Protein AF-X1G1T3-F1 (afdb_monomer)

Organism: NCBI:txid412755

Radius of gyration: 12.6 Å; Cα contacts (8 Å, |Δi|>4): 84; chains: 1; bounding box: 32×21×32 Å

Foldseek 3Di:
DPPDAAEDECAPVPVVRDDVLVVVHFKYWYWCCPPNVPPNPDGDIDMDGRPVNVVVD

InterPro domains:
  IPR000277 Cys/Met metabolism, pyridoxal phosphate-dependent enzyme [PF01053] (1-43)
  IPR000277 Cys/Met metabolism, pyridoxal phosphate-dependent enzyme [PTHR11808] (3-44)
  IPR015421 Pyridoxal phosphate-dependent transferase, major domain [G3DSA:3.40.640.10] (1-49)
  IPR015424 Pyridoxal phosphate-dependent transferase [SSF53383] (1-43)
  IPR054542 Cys/Met metabolism enzyme, pyridoxal-phosphate attachment site [PS00868] (26-40)

Structure (mmCIF, N/CA/C/O backbone):
data_AF-X1G1T3-F1
#
_entry.id   AF-X1G1T3-F1
#
loop_
_atom_site.group_PDB
_atom_site.id
_atom_site.type_symbol
_atom_site.label_atom_id
_atom_site.label_alt_id
_atom_site.label_comp_id
_atom_site.label_asym_id
_atom_site.label_entity_id
_atom_site.label_seq_id
_atom_site.pdbx_PDB_ins_code
_atom_site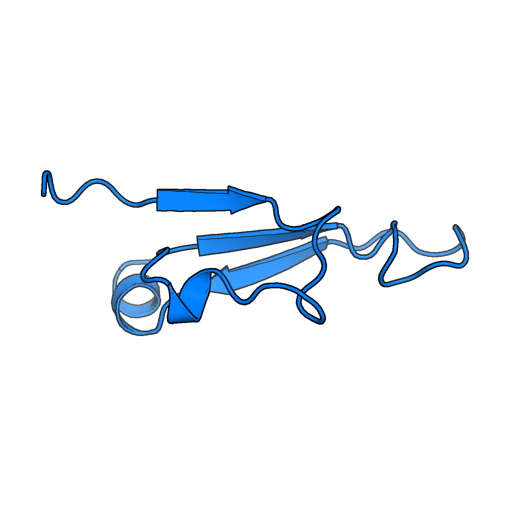.Cartn_x
_atom_site.Cartn_y
_atom_site.Cartn_z
_atom_site.occupancy
_atom_site.B_iso_or_equiv
_atom_site.auth_seq_id
_atom_site.auth_comp_id
_atom_site.auth_asym_id
_atom_site.auth_atom_id
_atom_site.pdbx_PDB_model_num
ATOM 1 N N . LYS A 1 1 ? -17.766 7.463 12.898 1.00 65.31 1 LYS A N 1
ATOM 2 C CA . LYS A 1 1 ? -16.488 6.733 12.693 1.00 65.31 1 LYS A CA 1
ATOM 3 C C . LYS A 1 1 ? -16.654 5.393 13.400 1.00 65.31 1 LYS A C 1
ATOM 5 O O . LYS A 1 1 ? -16.905 5.417 14.593 1.00 65.31 1 LYS A O 1
ATOM 10 N N . ASN A 1 2 ? -16.628 4.268 12.680 1.00 81.38 2 ASN A N 1
ATOM 11 C CA . ASN A 1 2 ? -17.118 2.979 13.200 1.00 81.38 2 ASN A CA 1
ATOM 12 C C . ASN A 1 2 ? -16.027 2.104 13.853 1.00 81.38 2 ASN A C 1
ATOM 14 O O . ASN A 1 2 ? -16.267 0.925 14.065 1.00 81.38 2 ASN A O 1
ATOM 18 N N . ASN A 1 3 ? -14.842 2.659 14.156 1.00 83.69 3 ASN A N 1
ATOM 19 C CA . ASN A 1 3 ? -13.682 1.922 14.694 1.00 83.69 3 ASN A CA 1
ATOM 20 C C . ASN A 1 3 ? -13.329 0.652 13.898 1.00 83.69 3 ASN A C 1
ATOM 22 O O . ASN A 1 3 ? -12.944 -0.364 14.464 1.00 83.69 3 ASN A O 1
ATOM 26 N N . ILE A 1 4 ? -13.484 0.716 12.575 1.00 90.06 4 ILE A N 1
ATOM 27 C CA . ILE A 1 4 ? -13.109 -0.367 11.667 1.00 90.06 4 ILE A CA 1
ATOM 28 C C . ILE A 1 4 ? -11.715 -0.037 11.128 1.00 90.06 4 ILE A C 1
ATOM 30 O O . ILE A 1 4 ? -11.572 1.052 10.562 1.00 90.06 4 ILE A O 1
ATOM 34 N N . PRO A 1 5 ? -10.721 -0.932 11.281 1.00 91.50 5 PRO A N 1
ATOM 35 C CA . PRO A 1 5 ? -9.398 -0.731 10.712 1.00 91.50 5 PRO A CA 1
ATOM 36 C C . PRO A 1 5 ? -9.454 -0.566 9.194 1.00 91.50 5 PRO A C 1
ATOM 38 O O . PRO A 1 5 ? -10.151 -1.315 8.503 1.00 91.50 5 PRO A O 1
ATOM 41 N N . VAL A 1 6 ? -8.699 0.393 8.670 1.00 93.44 6 VAL A N 1
ATOM 42 C CA . VAL A 1 6 ? -8.595 0.654 7.232 1.00 93.44 6 VAL A CA 1
ATOM 43 C C . VAL A 1 6 ? -7.199 0.289 6.748 1.00 93.44 6 VAL A C 1
ATOM 45 O O . VAL A 1 6 ? -6.196 0.769 7.276 1.00 93.44 6 VAL A O 1
ATOM 48 N N . ALA A 1 7 ? -7.148 -0.531 5.699 1.00 94.62 7 ALA A N 1
ATOM 49 C CA . ALA A 1 7 ? -5.930 -0.856 4.973 1.00 94.62 7 ALA A CA 1
ATOM 50 C C . ALA A 1 7 ? -5.993 -0.296 3.547 1.00 94.62 7 ALA A C 1
ATOM 52 O O . ALA A 1 7 ? -7.039 -0.367 2.901 1.00 94.62 7 ALA A O 1
ATOM 53 N N . VAL A 1 8 ? -4.878 0.237 3.045 1.00 95.75 8 VAL A N 1
ATOM 54 C CA . VAL A 1 8 ? -4.772 0.784 1.683 1.00 95.75 8 VAL A CA 1
ATOM 55 C C . VAL A 1 8 ? -3.571 0.183 0.958 1.00 95.75 8 VAL A C 1
ATOM 57 O O . VAL A 1 8 ? -2.466 0.153 1.497 1.00 95.75 8 VAL A O 1
ATOM 60 N N . ASP A 1 9 ? -3.782 -0.253 -0.286 1.00 95.12 9 ASP A N 1
ATOM 61 C CA . ASP A 1 9 ? -2.702 -0.575 -1.223 1.00 95.12 9 ASP A CA 1
ATOM 62 C C . ASP A 1 9 ? -2.256 0.706 -1.942 1.00 95.12 9 ASP A C 1
ATOM 64 O O . ASP A 1 9 ? -3.024 1.330 -2.676 1.00 95.12 9 ASP A O 1
ATOM 68 N N . GLN A 1 10 ? -1.010 1.111 -1.714 1.00 94.38 10 GLN A N 1
ATOM 69 C CA . GLN A 1 10 ? -0.409 2.310 -2.299 1.00 94.38 10 GLN A CA 1
ATOM 70 C C . GLN A 1 10 ? 0.596 1.996 -3.416 1.00 94.38 10 GLN A C 1
ATOM 72 O O . GLN A 1 10 ? 1.392 2.863 -3.774 1.00 94.38 10 GLN A O 1
ATOM 77 N N . THR A 1 11 ? 0.591 0.783 -3.978 1.00 93.00 11 THR A N 1
ATOM 78 C CA . THR A 1 11 ? 1.585 0.330 -4.970 1.00 93.00 11 THR A CA 1
ATOM 79 C C . THR A 1 11 ? 1.717 1.289 -6.155 1.00 93.00 11 THR A C 1
ATOM 81 O O . THR A 1 11 ? 2.833 1.568 -6.579 1.00 9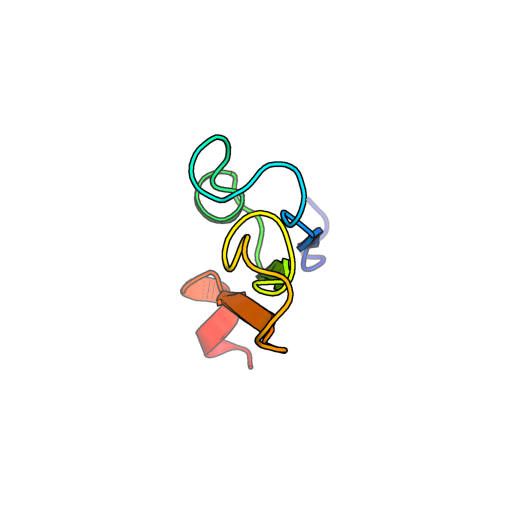3.00 11 THR A O 1
ATOM 84 N N . PHE A 1 12 ? 0.605 1.818 -6.677 1.00 92.88 12 PHE A N 1
ATOM 85 C CA . PHE A 1 12 ? 0.623 2.750 -7.813 1.00 92.88 12 PHE A CA 1
ATOM 86 C C . PHE A 1 12 ? 0.946 4.185 -7.405 1.00 92.88 12 PHE A C 1
ATOM 88 O O . PHE A 1 12 ? 1.745 4.847 -8.060 1.00 92.88 12 PHE A O 1
ATOM 95 N N . ALA A 1 13 ? 0.337 4.661 -6.317 1.00 91.94 13 ALA A N 1
ATOM 96 C CA . ALA A 1 13 ? 0.553 6.020 -5.844 1.00 91.94 13 ALA A CA 1
ATOM 97 C C . ALA A 1 13 ? 1.995 6.230 -5.372 1.00 91.94 13 ALA A C 1
ATOM 99 O O . ALA A 1 13 ? 2.518 7.317 -5.546 1.00 91.94 13 ALA A O 1
ATOM 100 N N . THR A 1 14 ? 2.661 5.197 -4.841 1.00 88.25 14 THR A N 1
ATOM 101 C CA . THR A 1 14 ? 3.995 5.277 -4.220 1.00 88.25 14 THR A CA 1
ATOM 102 C C . THR A 1 14 ? 4.019 6.238 -3.014 1.00 88.25 14 THR A C 1
ATOM 104 O O . THR A 1 14 ? 3.305 7.236 -2.951 1.00 88.25 14 THR A O 1
ATOM 107 N N . PHE A 1 15 ? 4.891 5.998 -2.033 1.00 87.00 15 PHE A N 1
ATOM 108 C CA . PHE A 1 15 ? 5.013 6.885 -0.852 1.00 87.00 15 PHE A CA 1
ATOM 109 C C . PHE A 1 15 ? 5.613 8.251 -1.179 1.00 87.00 15 PHE A C 1
ATOM 111 O O . PHE A 1 15 ? 5.661 9.135 -0.327 1.00 87.00 15 PHE A O 1
ATOM 118 N N . TYR A 1 16 ? 6.077 8.414 -2.415 1.00 89.81 16 TYR A N 1
ATOM 119 C CA . TYR A 1 16 ? 6.534 9.687 -2.928 1.00 89.81 16 TYR A CA 1
ATOM 120 C C . TYR A 1 16 ? 5.376 10.676 -3.109 1.00 89.81 16 TYR A C 1
ATOM 122 O O . TYR A 1 16 ? 5.521 11.846 -2.771 1.00 89.81 16 TYR A O 1
ATOM 130 N N . PHE A 1 17 ? 4.220 10.212 -3.602 1.00 92.88 17 PHE A N 1
ATOM 131 C CA . PHE A 1 17 ? 3.094 11.092 -3.926 1.00 92.88 17 PHE A CA 1
ATOM 132 C C . PHE A 1 17 ? 2.008 11.110 -2.847 1.00 92.88 17 PHE A C 1
ATOM 134 O O . PHE A 1 17 ? 1.358 12.137 -2.662 1.00 92.88 17 PHE A O 1
ATOM 141 N N . GLN A 1 18 ? 1.807 10.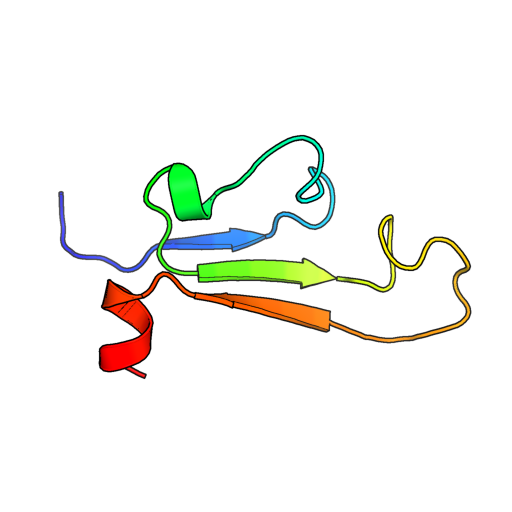009 -2.119 1.00 94.06 18 GLN A N 1
ATOM 142 C CA . GLN A 1 18 ? 0.808 9.941 -1.053 1.00 94.06 18 GLN A CA 1
ATOM 143 C C . GLN A 1 18 ? 1.338 9.178 0.157 1.00 94.06 18 GLN A C 1
ATOM 145 O O . GLN A 1 18 ? 1.999 8.154 0.019 1.00 94.06 18 GLN A O 1
ATOM 150 N N . LYS A 1 19 ? 0.978 9.642 1.358 1.00 94.31 19 LYS A N 1
ATOM 151 C CA . LYS A 1 19 ? 1.309 8.981 2.624 1.00 94.31 19 LYS A CA 1
ATOM 152 C C . LYS A 1 19 ? 0.034 8.632 3.407 1.00 94.31 19 LYS A C 1
ATOM 154 O O . LYS A 1 19 ? -0.392 9.406 4.259 1.00 94.31 19 LYS A O 1
ATOM 159 N N . PRO A 1 20 ? -0.597 7.473 3.142 1.00 94.00 20 PRO A N 1
ATOM 160 C CA . PRO A 1 20 ? -1.875 7.074 3.737 1.00 94.00 20 PRO A CA 1
ATOM 161 C C . PRO A 1 20 ? -1.881 7.057 5.270 1.00 94.00 20 PRO A C 1
ATOM 163 O O . PRO A 1 20 ? -2.893 7.400 5.873 1.00 94.00 20 PRO A O 1
ATOM 166 N N . ILE A 1 21 ? -0.754 6.715 5.903 1.00 94.06 21 ILE A N 1
ATOM 167 C CA . ILE A 1 21 ? -0.632 6.714 7.370 1.00 94.06 21 ILE A CA 1
ATOM 168 C C . ILE A 1 21 ? -0.855 8.120 7.947 1.00 94.06 21 ILE A C 1
ATOM 170 O O . ILE A 1 21 ? -1.582 8.274 8.925 1.00 94.06 21 ILE A O 1
ATOM 174 N N . GLU A 1 22 ? -0.315 9.159 7.299 1.00 93.88 22 GLU A N 1
ATOM 175 C CA . GLU A 1 22 ? -0.525 10.561 7.699 1.00 93.88 22 GLU A CA 1
ATOM 176 C C . GLU A 1 22 ? -1.981 11.018 7.464 1.00 93.88 22 GLU A C 1
ATOM 178 O O . GLU A 1 22 ? -2.445 11.966 8.092 1.00 93.88 22 GLU A O 1
ATOM 183 N N . LEU A 1 23 ? -2.731 10.312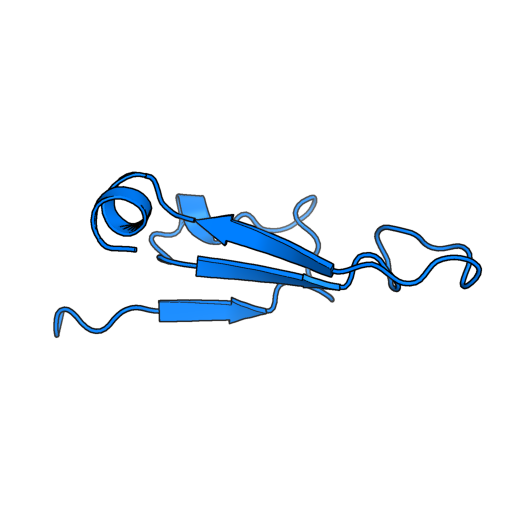 6.608 1.00 92.94 23 LEU A N 1
ATOM 184 C CA . LEU A 1 23 ? -4.151 10.560 6.325 1.00 92.94 23 LEU A CA 1
ATOM 185 C C . LEU A 1 23 ? -5.102 9.802 7.271 1.00 92.94 23 LEU A C 1
ATOM 187 O O . LEU A 1 23 ? -6.321 9.890 7.120 1.00 92.94 23 LEU A O 1
ATOM 191 N N . GLY A 1 24 ? -4.570 9.070 8.255 1.00 91.31 24 GLY A N 1
ATOM 192 C CA . GLY A 1 24 ? -5.360 8.346 9.253 1.00 91.31 24 GLY A CA 1
ATOM 193 C C . GLY A 1 24 ? -5.763 6.928 8.849 1.00 91.31 24 GLY A C 1
ATOM 194 O O . GLY A 1 24 ? -6.728 6.403 9.400 1.00 91.31 24 GLY A O 1
ATOM 195 N N . VAL A 1 25 ? -5.050 6.324 7.895 1.00 93.75 25 VAL A N 1
ATOM 196 C CA . VAL A 1 25 ? -5.140 4.889 7.585 1.00 93.75 25 VAL A CA 1
ATOM 197 C C . VAL A 1 25 ? -4.318 4.093 8.604 1.00 93.75 25 VAL A C 1
ATOM 199 O O . VAL A 1 25 ? -3.253 4.541 9.033 1.00 93.75 25 VAL A O 1
ATOM 202 N N . ASP A 1 26 ? -4.796 2.908 8.979 1.00 94.19 26 ASP A N 1
ATOM 203 C CA . ASP A 1 26 ? -4.150 2.057 9.985 1.00 94.19 26 ASP A CA 1
ATOM 204 C C . ASP A 1 26 ? -3.020 1.207 9.390 1.00 94.19 26 ASP A C 1
ATOM 206 O O . ASP A 1 26 ? -1.978 1.019 10.019 1.00 94.19 26 ASP A O 1
ATOM 210 N N . ILE A 1 27 ? -3.208 0.721 8.159 1.00 95.00 27 ILE A N 1
ATOM 211 C CA . ILE A 1 27 ? -2.242 -0.122 7.446 1.00 95.00 27 ILE A CA 1
ATOM 212 C C . ILE A 1 27 ? -2.041 0.399 6.022 1.00 95.00 27 ILE A C 1
ATOM 214 O O . ILE A 1 27 ? -2.993 0.535 5.255 1.00 95.00 27 ILE A O 1
ATOM 218 N N . SER A 1 28 ? -0.793 0.621 5.623 1.00 95.06 28 SER A N 1
ATOM 219 C CA . SER A 1 28 ? -0.438 0.921 4.235 1.00 95.06 28 SER A CA 1
ATOM 220 C C . SER A 1 28 ? 0.448 -0.180 3.664 1.00 95.06 28 SER A C 1
ATOM 222 O O . SER A 1 28 ? 1.473 -0.518 4.253 1.00 95.06 28 SER A O 1
ATOM 224 N N . ILE A 1 29 ? 0.061 -0.756 2.528 1.00 95.25 29 ILE A N 1
ATOM 225 C CA . ILE A 1 29 ? 0.730 -1.902 1.896 1.00 95.25 29 ILE A CA 1
ATOM 226 C C . ILE A 1 29 ? 1.184 -1.504 0.499 1.00 95.25 29 ILE A C 1
ATOM 228 O O . ILE A 1 29 ? 0.509 -0.740 -0.186 1.00 95.25 29 ILE A O 1
ATOM 232 N N . TYR A 1 30 ? 2.328 -2.015 0.059 1.00 95.31 30 TYR A N 1
ATOM 233 C CA . TYR A 1 30 ? 2.786 -1.811 -1.307 1.00 95.31 30 TYR A CA 1
ATOM 234 C C . TYR A 1 30 ? 3.701 -2.931 -1.787 1.00 95.31 30 TYR A C 1
ATOM 236 O O . TYR A 1 30 ? 4.527 -3.470 -1.042 1.00 95.31 30 TYR A O 1
ATOM 244 N N . SER A 1 31 ? 3.602 -3.225 -3.080 1.00 94.88 31 SER A N 1
ATOM 245 C CA . SER A 1 31 ? 4.549 -4.096 -3.761 1.00 94.88 31 SER A CA 1
ATOM 246 C C . SER A 1 31 ? 5.812 -3.324 -4.116 1.00 94.88 31 SER A C 1
ATOM 248 O O . SER A 1 31 ? 5.775 -2.383 -4.914 1.00 94.88 31 SER A O 1
ATOM 250 N N . THR A 1 32 ? 6.957 -3.756 -3.590 1.00 93.75 32 THR A N 1
ATOM 251 C CA . THR A 1 32 ? 8.232 -3.182 -4.024 1.00 93.75 32 THR A CA 1
ATOM 252 C C . THR A 1 32 ? 8.672 -3.720 -5.378 1.00 93.75 32 THR A C 1
ATOM 254 O O . THR A 1 32 ? 9.508 -3.107 -6.014 1.00 93.75 32 THR A O 1
ATOM 257 N N . THR A 1 33 ? 8.062 -4.790 -5.894 1.00 93.50 33 THR A N 1
ATOM 258 C CA . THR A 1 33 ? 8.374 -5.334 -7.236 1.00 93.50 33 THR A CA 1
ATOM 259 C C . THR A 1 33 ? 8.041 -4.387 -8.387 1.00 93.50 33 THR A C 1
ATOM 261 O O . THR A 1 33 ? 8.455 -4.613 -9.521 1.00 93.50 33 THR A O 1
ATOM 264 N N . LYS A 1 34 ? 7.219 -3.369 -8.112 1.00 89.81 34 LYS A N 1
ATOM 265 C CA . LYS A 1 34 ? 6.693 -2.430 -9.104 1.00 89.81 34 LYS A CA 1
ATOM 266 C C . LYS A 1 34 ? 7.539 -1.168 -9.125 1.00 89.81 34 LYS A C 1
ATOM 268 O O . LYS A 1 34 ? 8.753 -1.260 -9.211 1.00 89.81 34 LYS A O 1
ATOM 273 N N . PHE A 1 35 ? 6.916 0.001 -9.025 1.00 91.94 35 PHE A N 1
ATOM 274 C CA . PHE A 1 35 ? 7.565 1.303 -9.184 1.00 91.94 35 PHE A CA 1
ATOM 275 C C . PHE A 1 35 ? 8.717 1.571 -8.205 1.00 91.94 35 PHE A C 1
ATOM 277 O O . PHE A 1 35 ? 9.517 2.466 -8.441 1.00 91.94 35 PHE A O 1
ATOM 284 N N . ILE A 1 36 ? 8.816 0.798 -7.124 1.00 90.31 36 ILE A N 1
ATOM 285 C CA . ILE A 1 36 ? 9.819 0.999 -6.073 1.00 90.31 36 ILE A CA 1
ATOM 286 C C . ILE A 1 36 ? 11.111 0.251 -6.382 1.00 90.31 36 ILE A C 1
ATOM 288 O O . ILE A 1 36 ? 12.191 0.810 -6.250 1.00 90.31 36 ILE A O 1
ATOM 292 N N . GLY A 1 37 ? 11.000 -1.009 -6.796 1.00 90.50 37 GLY A N 1
ATOM 293 C CA . GLY A 1 37 ? 12.114 -1.826 -7.258 1.00 90.50 37 GLY A CA 1
ATOM 294 C C . GLY A 1 37 ? 12.474 -1.493 -8.698 1.00 90.50 37 GLY A C 1
ATOM 295 O O . GLY A 1 37 ? 13.649 -1.417 -9.018 1.00 90.50 37 GLY A O 1
ATOM 296 N N . GLY A 1 38 ? 11.483 -1.250 -9.560 1.00 90.69 38 GLY A N 1
ATOM 297 C CA . GLY A 1 38 ? 11.605 -0.669 -10.904 1.00 90.69 38 GLY A CA 1
ATOM 298 C C 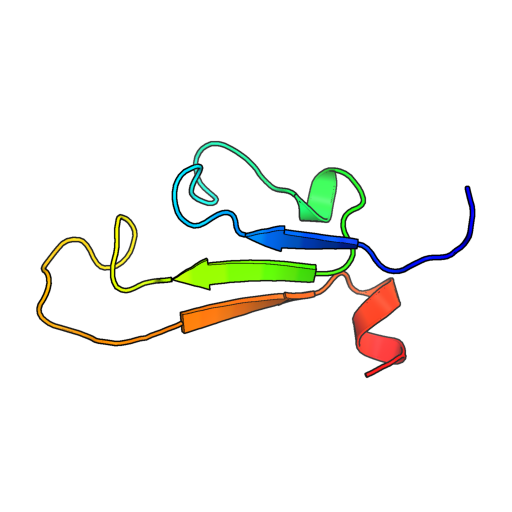. GLY A 1 38 ? 12.269 -1.550 -11.967 1.00 90.69 38 GLY A C 1
ATOM 299 O O . GLY A 1 38 ? 12.004 -1.372 -13.152 1.00 90.69 38 GLY A O 1
ATOM 300 N N . HIS A 1 39 ? 13.082 -2.522 -11.558 1.00 93.75 39 HIS A N 1
ATOM 301 C CA . HIS A 1 39 ? 13.986 -3.270 -12.434 1.00 93.75 39 HIS A CA 1
ATOM 302 C C . HIS A 1 39 ? 13.498 -4.689 -12.768 1.00 93.75 39 HIS A C 1
ATOM 304 O O . HIS A 1 39 ? 14.122 -5.378 -13.567 1.00 93.75 39 HIS A O 1
ATOM 310 N N . SER A 1 40 ? 12.344 -5.111 -12.235 1.00 91.25 40 SER A N 1
ATOM 311 C CA . SER A 1 40 ? 11.725 -6.427 -12.502 1.00 91.25 40 SER A CA 1
ATOM 312 C C . SER A 1 40 ? 12.624 -7.642 -12.206 1.00 91.25 40 SER A C 1
ATOM 314 O O . SER A 1 40 ? 12.409 -8.722 -12.749 1.00 91.25 40 SER A O 1
ATOM 316 N N . ASP A 1 41 ? 13.613 -7.476 -11.334 1.00 94.12 41 ASP A N 1
ATOM 317 C CA . ASP A 1 41 ? 14.659 -8.444 -10.993 1.00 94.12 41 ASP A CA 1
ATOM 318 C C . ASP A 1 41 ? 14.537 -8.996 -9.560 1.00 94.12 41 ASP A C 1
ATOM 320 O O . ASP A 1 41 ? 15.105 -10.041 -9.247 1.00 94.12 41 ASP A O 1
ATOM 324 N N . ALA A 1 42 ? 13.761 -8.335 -8.696 1.00 93.12 42 ALA A N 1
ATOM 325 C CA . ALA A 1 42 ? 13.547 -8.724 -7.306 1.00 93.12 42 ALA A CA 1
ATOM 326 C C . ALA A 1 42 ? 12.058 -8.773 -6.925 1.00 93.12 42 ALA A C 1
ATOM 328 O O . ALA A 1 42 ? 11.2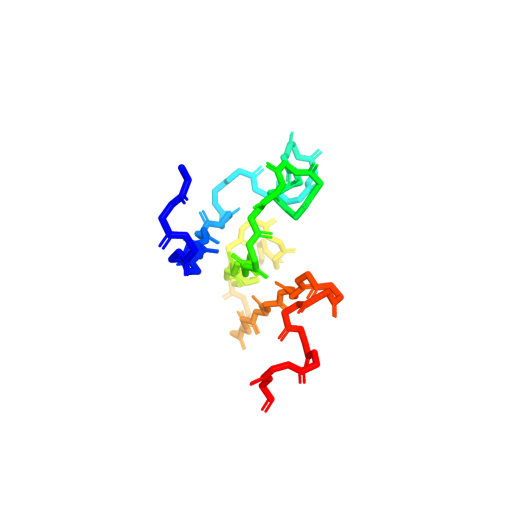61 -7.903 -7.289 1.00 93.12 42 ALA A O 1
ATOM 329 N N . ILE A 1 43 ? 11.690 -9.786 -6.128 1.00 95.44 43 ILE A N 1
ATOM 330 C CA . ILE A 1 43 ? 10.342 -9.943 -5.569 1.00 95.44 43 ILE A CA 1
ATOM 331 C C . ILE A 1 43 ? 10.364 -9.617 -4.079 1.00 95.44 43 ILE A C 1
ATOM 333 O O . ILE A 1 43 ? 10.963 -10.339 -3.287 1.00 95.44 43 ILE A O 1
ATOM 337 N N . PHE A 1 44 ? 9.679 -8.543 -3.691 1.00 92.12 44 PHE A N 1
ATOM 338 C CA . PHE A 1 44 ? 9.505 -8.149 -2.302 1.00 92.12 44 PHE A CA 1
ATOM 339 C C . PHE A 1 44 ? 8.191 -7.361 -2.122 1.00 92.12 44 PHE A C 1
ATOM 341 O O . PHE A 1 44 ? 7.587 -6.856 -3.077 1.00 92.12 44 PHE A O 1
ATOM 348 N N . SER A 1 45 ? 7.706 -7.311 -0.886 1.00 92.12 45 SER A N 1
ATOM 349 C CA . SER A 1 45 ? 6.500 -6.589 -0.490 1.00 92.12 45 SER A CA 1
ATOM 350 C C . SER A 1 45 ? 6.704 -6.049 0.912 1.00 92.12 45 SER A C 1
ATOM 352 O O . SER A 1 45 ? 7.307 -6.714 1.752 1.00 92.12 45 SER A O 1
ATOM 354 N N . SER A 1 46 ? 6.157 -4.874 1.188 1.00 93.75 46 SER A N 1
ATOM 355 C CA . SER A 1 46 ? 6.261 -4.265 2.512 1.00 93.75 46 SER A CA 1
ATOM 356 C C . SER A 1 46 ? 4.968 -3.590 2.921 1.00 93.75 46 SER A C 1
ATOM 358 O O . SER A 1 46 ? 4.088 -3.300 2.108 1.00 93.75 46 SER A O 1
ATOM 360 N N . ARG A 1 47 ? 4.861 -3.388 4.229 1.00 92.81 47 ARG A N 1
ATOM 361 C CA . ARG A 1 47 ? 3.718 -2.788 4.899 1.00 92.81 47 ARG A CA 1
ATOM 362 C C . ARG A 1 47 ? 4.215 -1.849 5.986 1.00 92.81 47 ARG A C 1
ATOM 364 O O . ARG A 1 47 ? 5.267 -2.094 6.570 1.00 92.81 47 ARG A O 1
ATOM 371 N N . ILE A 1 48 ? 3.451 -0.799 6.228 1.00 93.25 48 ILE A N 1
ATOM 372 C CA . ILE A 1 48 ? 3.679 0.189 7.275 1.00 93.25 48 ILE A CA 1
ATOM 373 C C . ILE A 1 48 ? 2.406 0.248 8.107 1.00 93.25 48 ILE A C 1
ATOM 375 O O . ILE A 1 48 ? 1.303 0.269 7.553 1.00 93.25 48 ILE A O 1
ATOM 379 N N . PHE A 1 49 ? 2.570 0.290 9.420 1.00 93.06 49 PHE A N 1
ATOM 380 C CA . PHE A 1 49 ? 1.477 0.386 10.368 1.00 93.06 49 PHE A CA 1
ATOM 381 C C . PHE A 1 49 ? 1.463 1.758 11.032 1.00 93.06 49 PHE A C 1
ATOM 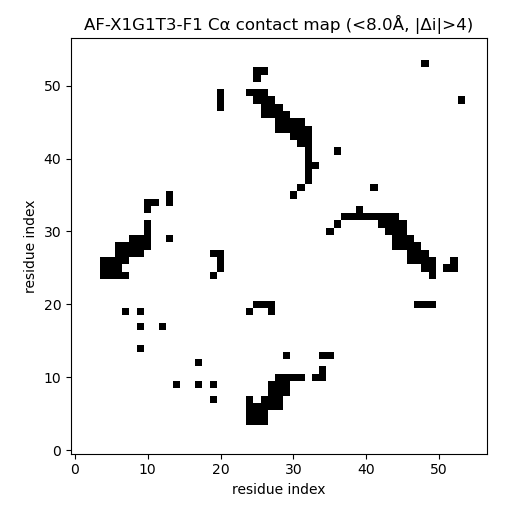383 O O . PHE A 1 49 ? 2.501 2.390 11.236 1.00 93.06 49 PHE A O 1
ATOM 390 N N . ASN A 1 50 ? 0.268 2.221 11.377 1.00 90.31 50 ASN A N 1
ATOM 391 C CA . ASN A 1 50 ? 0.117 3.332 12.298 1.00 90.31 50 ASN A CA 1
ATOM 392 C C . ASN A 1 50 ? 0.557 2.882 13.702 1.00 90.31 50 ASN A C 1
ATOM 394 O O . ASN A 1 50 ? 0.206 1.786 14.132 1.00 90.31 50 ASN A O 1
ATOM 398 N N . VAL A 1 51 ? 1.282 3.728 14.439 1.00 83.69 51 VAL A N 1
ATOM 399 C CA . VAL A 1 51 ? 1.792 3.413 15.789 1.00 83.69 51 VAL A CA 1
ATOM 400 C C . VAL A 1 51 ? 0.668 2.984 16.739 1.00 83.69 51 VAL A C 1
ATOM 402 O O . VAL A 1 51 ? 0.847 2.070 17.538 1.00 83.69 51 VAL A O 1
ATOM 405 N N . GLY A 1 52 ? -0.513 3.605 16.632 1.00 79.88 52 GLY A N 1
ATOM 406 C CA . GLY A 1 52 ? -1.677 3.224 17.440 1.00 79.88 52 GLY A CA 1
ATOM 407 C C . GLY A 1 52 ? -2.286 1.867 17.069 1.00 79.88 52 GLY A C 1
ATOM 408 O O . GLY A 1 52 ? -3.035 1.310 17.863 1.00 79.88 52 GLY A O 1
ATOM 409 N N . PHE A 1 53 ? -1.973 1.349 15.881 1.00 79.50 53 PHE A N 1
ATOM 410 C CA . PHE A 1 53 ? -2.406 0.040 15.402 1.00 79.50 53 PHE A CA 1
ATOM 411 C C . PHE A 1 53 ? -1.357 -1.045 15.682 1.00 79.50 53 PHE A C 1
ATOM 413 O O . PHE A 1 53 ? -1.744 -2.163 15.991 1.00 79.50 53 PHE A O 1
ATOM 420 N N . GLU A 1 54 ? -0.051 -0.736 15.654 1.00 71.69 54 GLU A N 1
ATOM 421 C CA . GLU A 1 54 ? 1.002 -1.713 16.000 1.00 71.69 54 GLU A CA 1
ATOM 422 C C . GLU A 1 54 ? 0.872 -2.272 17.415 1.00 71.69 54 GLU A C 1
ATOM 424 O O . GLU A 1 54 ? 1.183 -3.432 17.637 1.00 71.69 54 GLU A O 1
ATOM 429 N N . SER A 1 55 ? 0.374 -1.491 18.374 1.00 66.44 55 SER A N 1
ATOM 430 C CA . SER A 1 55 ? 0.125 -1.988 19.734 1.00 66.44 55 SER A CA 1
ATOM 431 C C . SER A 1 55 ? -1.000 -3.029 19.822 1.00 66.44 55 SER A C 1
ATOM 433 O O . SER A 1 55 ? -1.212 -3.604 20.891 1.00 66.44 55 SER A O 1
ATOM 435 N N . LEU A 1 56 ? -1.734 -3.252 18.728 1.00 66.44 56 LEU A N 1
ATOM 436 C CA . LEU A 1 56 ? -2.885 -4.146 18.640 1.00 66.44 56 LEU A CA 1
ATOM 437 C C . LEU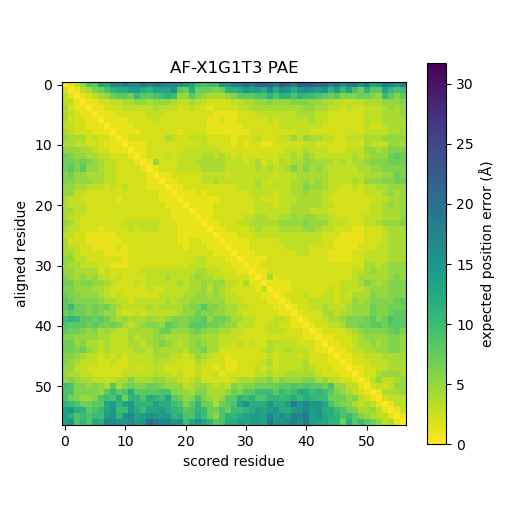 A 1 56 ? -2.589 -5.447 17.866 1.00 66.44 56 LEU A C 1
ATOM 439 O O . LEU A 1 56 ? -3.444 -6.334 17.862 1.00 66.44 56 LEU A O 1
ATOM 443 N N . VAL A 1 57 ? -1.422 -5.556 17.214 1.00 63.00 57 VAL A N 1
ATOM 444 C CA . VAL A 1 57 ? -0.997 -6.692 16.364 1.00 63.00 57 VAL A CA 1
ATOM 445 C C . VAL A 1 57 ? 0.223 -7.379 16.961 1.00 63.00 57 VAL A C 1
ATOM 447 O O . VAL A 1 57 ? 0.253 -8.629 16.921 1.00 63.00 57 VAL A O 1
#

pLDDT: mean 89.57, std 8.06, range [63.0, 95.75]

Secondary structure (DSSP, 8-state):
------EEE-TTTHHHH--GGGGT-SEEEEETTTTTT-SSS---EEEEE-HHHHTT-

Nearest 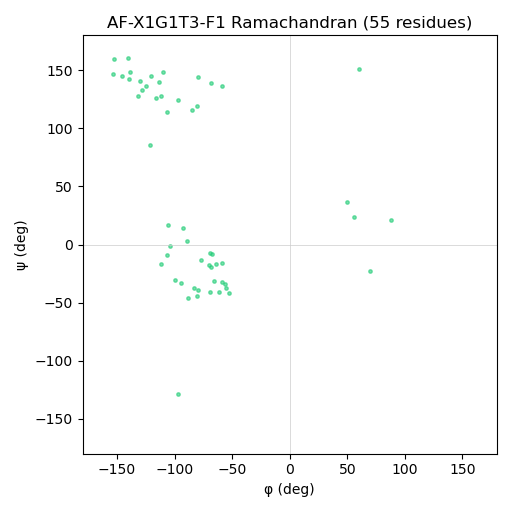PDB structures (foldseek):
  7bqw-assembly1_D  TM=8.777E-01  e=2.645E-03  Fusobacterium nucleatum subsp. nucleatum ATCC 25586
  4l0o-assembly3_C  TM=9.173E-01  e=3.972E-03  Helicobacter pylori 26695
  4l0o-assembly3_K-4  TM=9.202E-01  e=4.548E-03  Helicobacter pylori 26695
  4l0o-assembly2_E  TM=9.750E-01  e=9.585E-03  Helicobacter pylori 26695
  4l0o-assembly2_O-2  TM=9.131E-01  e=7.309E-03  Helicobacter pylori 26695

Mean predicted aligned error: 4.18 Å

Solvent-accessible surface area (backbone atoms only — not comparable to full-atom values): 3612 Å² total; per-residue (Å²): 135,87,88,68,88,42,75,44,81,39,44,87,62,34,78,87,77,48,60,56,56,85,74,72,34,37,33,39,33,34,49,37,39,43,79,74,57,64,70,78,80,60,88,53,72,52,72,49,67,26,75,85,44,56,82,77,111

Sequence (57 aa):
KNNIPVAVDQTFATFYFQKPIELGVDISIYSTTKFIGGHSDAIFSSRIFNVGFESLV